Protein AF-D8SKY3-F1 (afdb_monomer_lite)

Organism: Selaginella moellendorffii (NCBI:txid88036)

InterPro domains:
  IPR001563 Peptidase S10, serine carboxypeptidase [PF00450] (1-54)
  IPR001563 Peptidase S10, serine carboxypeptidase [PTHR11802] (1-54)
  IPR029058 Alpha/Beta hydrolase fold [G3DSA:3.40.50.1820] (1-54)
  IPR029058 Alpha/Beta hydrolase fold [SSF53474] (1-54)

Sequence (54 aa):
LISWLERFPEYKKRDFYITDESYAGHYVPQLANVIYNKNKKQANPDINLKGFMV

pLDDT: mean 88.82, std 9.64, range [57.25, 96.81]

Foldseek 3Di:
DVVVCVVVVVCFPPEDEAEDDPPCPVVRVVVLVVQVVVVVVDPRHRYNYDYYYD

Radius of gyration: 11.54 Å; chains: 1; bounding box: 29×21×27 Å

Structure (mmCIF, N/CA/C/O backbone):
data_AF-D8SKY3-F1
#
_entry.id   AF-D8SKY3-F1
#
loop_
_atom_site.group_PDB
_atom_site.id
_atom_site.type_symbol
_atom_site.label_atom_id
_atom_site.label_alt_id
_atom_site.label_comp_id
_atom_site.label_asym_id
_atom_site.label_entity_id
_atom_site.label_seq_id
_atom_site.pdbx_PDB_ins_code
_atom_site.Cartn_x
_atom_site.Cartn_y
_atom_site.Cartn_z
_atom_site.occupancy
_atom_site.B_iso_or_equiv
_atom_site.auth_seq_id
_atom_site.auth_comp_id
_atom_site.auth_asym_id
_atom_site.auth_atom_id
_atom_site.pdbx_PDB_model_num
ATOM 1 N N . LEU A 1 1 ? -0.182 10.539 -3.301 1.00 81.88 1 LEU A N 1
ATOM 2 C CA . LEU A 1 1 ? -1.200 9.566 -2.835 1.00 81.88 1 LEU A CA 1
ATOM 3 C C . LEU A 1 1 ? -2.375 10.233 -2.115 1.00 81.88 1 LEU A C 1
ATOM 5 O O . LEU A 1 1 ? -3.501 9.976 -2.501 1.00 81.88 1 LEU A O 1
ATOM 9 N N . ILE A 1 2 ? -2.143 11.123 -1.140 1.00 85.75 2 ILE A N 1
ATOM 10 C CA . ILE A 1 2 ? -3.228 11.806 -0.399 1.00 85.75 2 ILE A CA 1
ATOM 11 C C . ILE A 1 2 ? -4.123 12.627 -1.338 1.00 85.75 2 ILE A C 1
ATOM 13 O O . ILE A 1 2 ? -5.302 12.327 -1.451 1.00 85.75 2 ILE A O 1
ATOM 17 N N . SER A 1 3 ? -3.550 13.549 -2.117 1.00 92.31 3 SER A N 1
ATOM 18 C CA . SER A 1 3 ? -4.319 14.352 -3.083 1.00 92.31 3 SER A CA 1
ATOM 19 C C . SER A 1 3 ? -4.962 13.521 -4.198 1.00 92.31 3 SER A C 1
ATOM 21 O O . SER A 1 3 ? -5.982 13.903 -4.759 1.00 92.31 3 SER A O 1
ATOM 23 N N . TRP A 1 4 ? -4.392 12.351 -4.508 1.00 94.56 4 TRP A N 1
ATOM 24 C CA . TRP A 1 4 ? -5.010 11.416 -5.448 1.00 94.56 4 TRP A CA 1
ATOM 25 C C . TRP A 1 4 ? -6.273 10.788 -4.842 1.00 94.56 4 TRP A C 1
ATOM 27 O O . TRP A 1 4 ? -7.308 10.778 -5.494 1.00 94.56 4 TRP A O 1
ATOM 37 N N . LEU A 1 5 ? -6.229 10.359 -3.576 1.00 93.88 5 LEU A N 1
ATOM 38 C CA . LEU A 1 5 ? -7.402 9.856 -2.848 1.00 93.88 5 LEU A CA 1
ATOM 39 C C . LEU A 1 5 ? -8.427 10.948 -2.514 1.00 93.88 5 LEU A C 1
ATOM 41 O O . LEU A 1 5 ? -9.585 10.635 -2.267 1.00 93.88 5 LEU A O 1
ATOM 45 N N . GLU A 1 6 ? -8.029 12.217 -2.469 1.00 93.44 6 GLU A N 1
ATOM 46 C CA . GLU A 1 6 ? -8.973 13.339 -2.390 1.00 93.44 6 GLU A CA 1
ATOM 47 C C . GLU A 1 6 ? -9.719 13.529 -3.712 1.00 93.44 6 GLU A C 1
ATOM 49 O O . GLU A 1 6 ? -10.922 13.773 -3.700 1.00 93.44 6 GLU A O 1
ATOM 54 N N . ARG A 1 7 ? -9.026 13.366 -4.846 1.00 96.81 7 ARG A N 1
ATOM 55 C CA . ARG A 1 7 ? -9.628 13.431 -6.184 1.00 96.81 7 ARG A CA 1
ATOM 56 C C . ARG A 1 7 ? -10.490 12.209 -6.512 1.00 96.81 7 ARG A C 1
ATOM 58 O O . ARG A 1 7 ? -11.488 12.363 -7.206 1.00 96.81 7 ARG A O 1
ATOM 65 N N . PHE A 1 8 ? -10.106 11.033 -6.020 1.00 95.75 8 PHE A N 1
ATOM 66 C CA . PHE A 1 8 ? -10.797 9.758 -6.232 1.00 95.75 8 PHE A CA 1
ATOM 67 C C . PHE A 1 8 ? -11.158 9.099 -4.886 1.00 95.75 8 PHE A C 1
ATOM 69 O O . PHE A 1 8 ? -10.557 8.089 -4.487 1.00 95.75 8 PHE A O 1
ATOM 76 N N . PRO A 1 9 ? -12.099 9.690 -4.126 1.00 95.31 9 PRO A N 1
ATOM 77 C CA . PRO A 1 9 ? -12.442 9.239 -2.779 1.00 95.31 9 PRO A CA 1
ATOM 78 C C . PRO A 1 9 ? -13.044 7.830 -2.735 1.00 95.31 9 PRO A C 1
ATOM 80 O O . PRO A 1 9 ? -12.965 7.168 -1.700 1.00 95.31 9 PRO A O 1
ATOM 83 N N . GLU A 1 10 ? -13.594 7.332 -3.841 1.00 96.00 10 GLU A N 1
ATOM 84 C CA . GLU A 1 10 ? -14.192 6.003 -3.969 1.00 96.00 10 GLU A 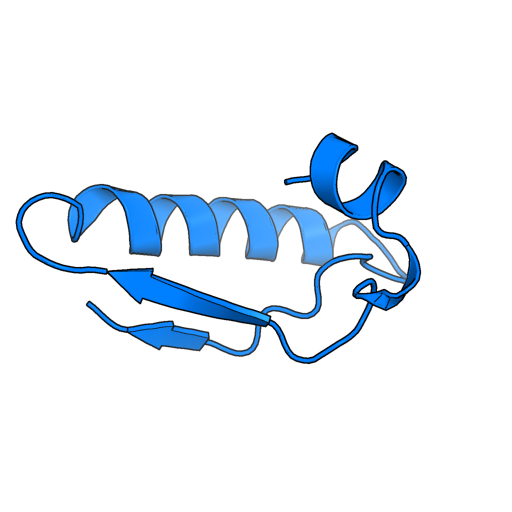CA 1
ATOM 85 C C . GLU A 1 10 ? -13.194 4.845 -3.794 1.00 96.00 10 GLU A C 1
ATOM 87 O O . GLU A 1 10 ? -13.613 3.706 -3.564 1.00 96.00 10 GLU A O 1
ATOM 92 N N . TYR A 1 11 ? -11.888 5.121 -3.882 1.00 94.88 11 TYR A N 1
ATOM 93 C CA . TYR A 1 11 ? -10.821 4.144 -3.646 1.00 94.88 11 TYR A CA 1
ATOM 94 C C . TYR A 1 11 ? -10.281 4.161 -2.215 1.00 94.88 11 TYR A C 1
ATOM 96 O O . TYR A 1 11 ? -9.500 3.277 -1.857 1.00 94.88 11 TYR A O 1
ATOM 104 N N . LYS A 1 12 ? -10.691 5.120 -1.372 1.00 93.31 12 LYS A N 1
ATOM 105 C CA . LYS A 1 12 ? -10.300 5.122 0.043 1.00 93.31 12 LYS A CA 1
ATOM 106 C C . LYS A 1 12 ? -10.717 3.809 0.701 1.00 93.31 12 LYS A C 1
ATOM 108 O O . LYS A 1 12 ? -11.785 3.270 0.419 1.00 93.31 12 LYS A O 1
ATOM 113 N N . LYS A 1 13 ? -9.870 3.308 1.601 1.00 92.56 13 LYS A N 1
ATOM 114 C CA . LYS A 1 13 ? -10.067 2.076 2.388 1.00 92.56 13 LYS A CA 1
ATOM 115 C C . LYS A 1 13 ? -10.121 0.763 1.597 1.00 92.56 13 LYS A C 1
ATOM 117 O O . LYS A 1 13 ? -10.114 -0.295 2.228 1.00 92.56 13 LYS A O 1
ATOM 122 N N . ARG A 1 14 ? -10.128 0.792 0.260 1.00 95.25 14 ARG A N 1
ATOM 123 C CA . ARG A 1 14 ? -9.974 -0.425 -0.549 1.00 95.25 14 ARG A CA 1
ATOM 124 C C . ARG A 1 14 ? -8.612 -1.057 -0.296 1.00 95.25 14 ARG A C 1
ATOM 126 O O . ARG A 1 14 ? -7.664 -0.364 0.077 1.00 95.25 14 ARG A O 1
ATOM 133 N N . ASP A 1 15 ? -8.531 -2.363 -0.514 1.00 95.94 15 ASP A N 1
ATOM 134 C CA . ASP A 1 15 ? -7.264 -3.079 -0.442 1.00 95.94 15 ASP A CA 1
ATOM 135 C C . ASP A 1 15 ? -6.277 -2.474 -1.439 1.00 95.94 15 ASP A C 1
ATOM 137 O O . ASP A 1 15 ? -6.544 -2.382 -2.638 1.00 95.94 15 ASP A O 1
ATOM 141 N N . PHE A 1 16 ? -5.155 -2.004 -0.907 1.00 95.25 16 PHE A N 1
ATOM 142 C CA . PHE A 1 16 ? -4.155 -1.262 -1.649 1.00 95.25 16 PHE A CA 1
ATOM 143 C C . PHE A 1 16 ? -2.859 -2.064 -1.702 1.00 95.25 16 PHE A C 1
ATOM 145 O O . PHE A 1 16 ? -2.340 -2.492 -0.667 1.00 95.25 16 PHE A O 1
ATOM 152 N N . TYR A 1 17 ? -2.336 -2.239 -2.911 1.00 94.19 17 TYR A N 1
ATOM 153 C CA . TYR A 1 17 ? -1.088 -2.939 -3.183 1.00 94.19 17 TYR A CA 1
ATOM 154 C C . TYR A 1 17 ? -0.164 -2.017 -3.967 1.00 94.19 17 TYR A C 1
ATOM 156 O O . TYR A 1 17 ? -0.622 -1.239 -4.804 1.00 94.19 17 TYR A O 1
ATOM 164 N N . ILE A 1 18 ? 1.131 -2.101 -3.685 1.00 91.62 18 ILE A N 1
ATOM 165 C CA . ILE A 1 18 ? 2.158 -1.367 -4.425 1.00 91.62 18 ILE A CA 1
ATOM 166 C C . ILE A 1 18 ? 2.986 -2.398 -5.177 1.00 91.62 18 ILE A C 1
ATOM 168 O O . ILE A 1 18 ? 3.526 -3.309 -4.564 1.00 91.62 18 ILE A O 1
ATOM 172 N N . THR A 1 19 ? 3.075 -2.281 -6.490 1.00 89.00 19 THR A N 1
ATOM 173 C CA . THR A 1 19 ? 3.900 -3.167 -7.311 1.00 89.00 19 THR A CA 1
ATOM 174 C C . THR A 1 19 ? 5.013 -2.364 -7.938 1.00 89.00 19 THR A C 1
ATOM 176 O O . THR A 1 19 ? 4.805 -1.192 -8.258 1.00 89.00 19 THR A O 1
ATOM 179 N N . ASP A 1 20 ? 6.149 -3.009 -8.146 1.00 82.94 20 ASP A N 1
ATOM 180 C CA . ASP A 1 20 ? 7.279 -2.407 -8.822 1.00 82.94 20 ASP A CA 1
ATOM 181 C C . ASP A 1 20 ? 7.751 -3.190 -10.043 1.00 82.94 20 ASP A C 1
ATOM 183 O O . ASP A 1 20 ? 7.447 -4.371 -10.194 1.00 82.94 20 ASP A O 1
ATOM 187 N N . GLU A 1 21 ? 8.512 -2.512 -10.898 1.00 77.19 21 GLU A N 1
ATOM 188 C CA . GLU A 1 21 ? 9.281 -3.112 -11.978 1.00 77.19 21 GLU A CA 1
ATOM 189 C C . GLU A 1 21 ? 10.604 -2.338 -12.121 1.00 77.19 21 GLU A C 1
ATOM 191 O O . GLU A 1 21 ? 10.618 -1.106 -12.164 1.00 77.19 21 GLU A O 1
ATOM 196 N N . SER A 1 22 ? 11.725 -3.056 -12.256 1.00 70.12 22 SER A N 1
ATOM 197 C CA . SER A 1 22 ? 13.065 -2.488 -12.486 1.00 70.12 22 SER A CA 1
ATOM 198 C C . SER A 1 22 ? 13.708 -1.806 -11.253 1.00 70.12 22 SER A C 1
ATOM 200 O O . SER A 1 22 ? 13.820 -2.405 -10.188 1.00 70.12 22 SER A O 1
ATOM 202 N N . TYR A 1 23 ? 14.251 -0.590 -11.398 1.00 59.19 23 TYR A N 1
ATOM 203 C CA . TYR A 1 23 ? 15.117 0.087 -10.413 1.00 59.19 23 TYR A CA 1
ATOM 204 C C . TYR A 1 23 ? 14.385 0.625 -9.168 1.00 59.19 23 TYR A C 1
ATOM 206 O O . TYR A 1 23 ? 15.005 1.130 -8.229 1.00 59.19 23 TYR A O 1
ATOM 214 N N . ALA A 1 24 ? 13.059 0.549 -9.145 1.00 57.25 24 ALA A N 1
ATOM 215 C CA . ALA A 1 24 ? 12.239 1.100 -8.079 1.00 57.25 24 ALA A CA 1
ATOM 216 C C . ALA A 1 24 ? 12.039 0.118 -6.896 1.00 57.25 24 ALA A C 1
ATOM 218 O O . ALA A 1 24 ? 11.347 0.439 -5.921 1.00 57.25 24 ALA A O 1
ATOM 219 N N . GLY A 1 25 ? 12.762 -1.015 -6.902 1.00 59.06 25 GLY A N 1
ATOM 220 C CA . GLY A 1 25 ? 12.821 -1.975 -5.79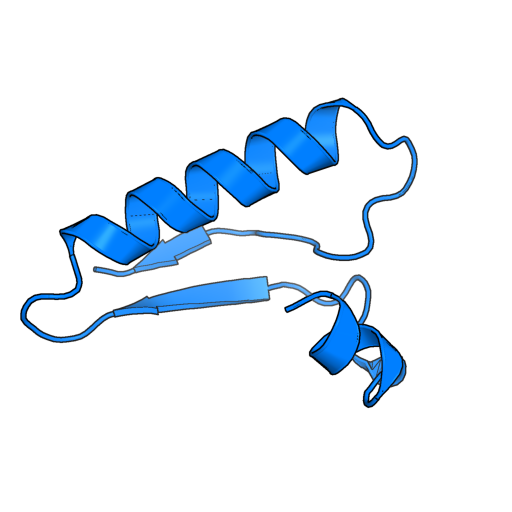8 1.00 59.06 25 GLY A CA 1
ATOM 221 C C . GLY A 1 25 ? 13.344 -1.368 -4.491 1.00 59.06 25 GLY A C 1
ATOM 222 O O . GLY A 1 25 ? 13.146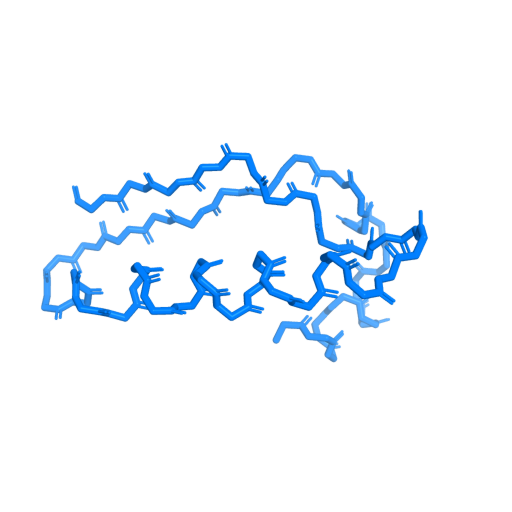 -1.928 -3.416 1.00 59.06 25 GLY A O 1
ATOM 223 N N . HIS A 1 26 ? 13.940 -0.172 -4.554 1.00 66.69 26 HIS A N 1
ATOM 224 C CA . HIS A 1 26 ? 14.232 0.664 -3.389 1.00 66.69 26 HIS A CA 1
ATOM 225 C C . HIS A 1 26 ? 13.034 1.503 -2.912 1.00 66.69 26 HIS A C 1
ATOM 227 O O . HIS A 1 26 ? 12.845 1.670 -1.706 1.00 66.69 26 HIS A O 1
ATOM 233 N N . TYR A 1 27 ? 12.218 2.033 -3.824 1.00 78.69 27 TYR A N 1
ATOM 234 C CA . TYR A 1 27 ? 11.150 2.983 -3.504 1.00 78.69 27 TYR A CA 1
ATOM 235 C C . TYR A 1 27 ? 9.918 2.306 -2.918 1.00 78.69 27 TYR A C 1
ATOM 237 O O . TYR A 1 27 ? 9.299 2.854 -2.003 1.00 78.69 27 TYR A O 1
ATOM 245 N N . VAL A 1 28 ? 9.568 1.112 -3.396 1.00 87.06 28 VAL A N 1
ATOM 246 C CA . VAL A 1 28 ? 8.366 0.410 -2.936 1.00 87.06 28 VAL A CA 1
ATOM 247 C C . VAL A 1 28 ? 8.445 0.005 -1.457 1.00 87.06 28 VAL A C 1
ATOM 249 O O . VAL A 1 28 ? 7.525 0.365 -0.713 1.00 87.06 28 VAL A O 1
ATOM 252 N N . PRO A 1 29 ? 9.538 -0.606 -0.955 1.00 88.44 29 PRO A N 1
ATOM 253 C CA . PRO A 1 29 ? 9.680 -0.879 0.477 1.00 88.44 29 PRO A CA 1
ATOM 254 C C . PRO A 1 29 ? 9.692 0.396 1.334 1.00 88.44 29 PRO A C 1
ATOM 256 O O . PRO A 1 29 ? 9.097 0.435 2.415 1.00 88.44 29 PRO A O 1
ATOM 259 N N . GLN A 1 30 ? 10.329 1.467 0.848 1.00 89.94 30 GLN A N 1
ATOM 260 C CA . GLN A 1 30 ? 10.380 2.754 1.549 1.00 89.94 30 GLN A CA 1
ATOM 261 C C . GLN A 1 30 ? 8.990 3.388 1.666 1.00 89.94 30 GLN A C 1
ATOM 263 O O . GLN A 1 30 ? 8.582 3.796 2.756 1.00 89.94 30 GLN A O 1
ATOM 268 N N . LEU A 1 31 ? 8.233 3.428 0.569 1.00 91.38 31 LEU A N 1
ATOM 269 C CA . LEU A 1 31 ? 6.877 3.966 0.546 1.00 91.38 31 LEU A CA 1
ATOM 270 C C . LEU A 1 31 ? 5.925 3.124 1.403 1.00 91.38 31 LEU A C 1
ATOM 272 O O . LEU A 1 31 ? 5.144 3.687 2.175 1.00 91.38 31 LEU A O 1
ATOM 276 N N . ALA A 1 32 ? 6.023 1.795 1.326 1.00 92.56 32 ALA A N 1
ATOM 277 C CA . ALA A 1 32 ? 5.254 0.886 2.170 1.00 92.56 32 ALA A CA 1
ATOM 278 C C . ALA A 1 32 ? 5.505 1.161 3.663 1.00 92.56 32 ALA A C 1
ATOM 280 O O . ALA A 1 32 ? 4.555 1.275 4.440 1.00 92.56 32 ALA A O 1
ATOM 281 N N . ASN A 1 33 ? 6.765 1.372 4.059 1.00 94.12 33 ASN A N 1
ATOM 282 C CA . ASN A 1 33 ? 7.120 1.712 5.437 1.00 94.12 33 ASN A CA 1
ATOM 283 C C . ASN A 1 33 ? 6.559 3.080 5.874 1.00 94.12 33 ASN A C 1
ATOM 285 O O . ASN A 1 33 ? 6.067 3.227 6.996 1.00 94.12 33 ASN A O 1
ATOM 289 N N . VAL A 1 34 ? 6.581 4.091 5.000 1.00 94.81 34 VAL A N 1
ATOM 290 C CA . VAL A 1 34 ? 5.980 5.407 5.288 1.00 94.81 34 VAL A CA 1
ATOM 291 C C . VAL A 1 34 ? 4.468 5.286 5.508 1.00 94.81 34 VAL A C 1
ATOM 293 O O . VAL A 1 34 ? 3.946 5.830 6.486 1.00 94.81 34 VAL A O 1
ATOM 296 N N . ILE A 1 35 ? 3.766 4.548 4.643 1.00 94.19 35 ILE A N 1
ATOM 297 C CA . ILE A 1 35 ? 2.319 4.319 4.764 1.00 94.19 35 ILE A CA 1
ATOM 298 C C . ILE A 1 35 ? 2.004 3.556 6.055 1.00 94.19 35 ILE A C 1
ATOM 300 O O . ILE A 1 35 ? 1.129 3.974 6.812 1.00 94.19 35 ILE A O 1
ATOM 304 N N . TYR A 1 36 ? 2.756 2.498 6.360 1.00 94.25 36 TYR A N 1
ATOM 305 C CA . TYR A 1 36 ? 2.582 1.712 7.581 1.00 94.25 36 TYR A CA 1
ATOM 306 C C . TYR A 1 36 ? 2.724 2.566 8.850 1.00 94.25 36 TYR A C 1
ATOM 308 O O . TYR A 1 36 ? 1.839 2.572 9.710 1.00 94.25 36 TYR A O 1
ATOM 316 N N . ASN A 1 37 ? 3.796 3.356 8.952 1.00 95.31 37 ASN A N 1
ATOM 317 C CA . ASN A 1 37 ? 4.031 4.213 10.115 1.00 95.31 37 ASN A CA 1
ATOM 318 C C . ASN A 1 37 ? 2.980 5.314 10.267 1.00 95.31 37 ASN A C 1
ATOM 320 O O . ASN A 1 37 ? 2.641 5.688 11.393 1.00 95.31 37 ASN A O 1
ATOM 324 N N . LYS A 1 38 ? 2.448 5.829 9.154 1.00 93.25 38 LYS A N 1
ATOM 325 C CA . LYS A 1 38 ? 1.339 6.782 9.180 1.00 93.25 38 LYS A CA 1
ATOM 326 C C . LYS A 1 38 ? 0.053 6.122 9.679 1.00 93.25 38 LYS A C 1
ATOM 328 O O . LYS A 1 38 ? -0.595 6.674 10.565 1.00 93.25 38 LY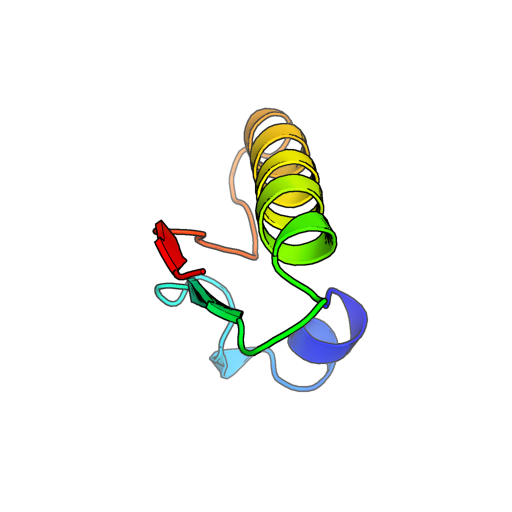S A O 1
ATOM 333 N N . ASN A 1 39 ? -0.264 4.927 9.185 1.00 93.88 39 ASN A N 1
ATOM 334 C CA . ASN A 1 39 ? -1.455 4.180 9.584 1.00 93.88 39 ASN A CA 1
ATOM 335 C C . ASN A 1 39 ? -1.459 3.845 11.080 1.00 93.88 39 ASN A C 1
ATOM 337 O O . ASN A 1 39 ? -2.494 3.974 11.721 1.00 93.88 39 ASN A O 1
ATOM 341 N N . LYS A 1 40 ? -0.303 3.521 11.678 1.00 93.38 40 LYS A N 1
ATOM 342 C CA . LYS A 1 40 ? -0.196 3.288 13.133 1.00 93.38 40 LYS A CA 1
ATOM 343 C C . LYS A 1 40 ? -0.623 4.482 13.992 1.00 93.38 40 LYS A C 1
ATOM 345 O O . LYS A 1 40 ? -0.975 4.294 15.151 1.00 93.38 40 LYS A O 1
ATOM 350 N N . LYS A 1 41 ? -0.552 5.703 13.457 1.00 93.25 41 LYS A N 1
ATOM 351 C CA . LYS A 1 41 ? -0.907 6.942 14.168 1.00 93.25 41 LYS A CA 1
ATOM 352 C C . LYS A 1 41 ? -2.351 7.383 13.906 1.00 93.25 41 LYS A C 1
ATOM 354 O O . LYS A 1 41 ? -2.774 8.397 14.451 1.00 93.25 41 LYS A O 1
ATOM 359 N N . GLN A 1 42 ? -3.097 6.659 13.070 1.00 90.88 42 GLN A N 1
ATOM 360 C CA . GLN A 1 42 ? -4.434 7.037 12.626 1.00 90.88 42 GLN A CA 1
ATOM 361 C C . GLN A 1 42 ? -5.431 5.923 12.957 1.00 90.88 42 GLN A C 1
ATOM 363 O O . GLN A 1 42 ? -5.279 4.796 12.503 1.00 90.88 42 GLN A O 1
ATOM 368 N N . ALA A 1 43 ? -6.487 6.241 13.711 1.00 86.00 43 ALA A N 1
ATOM 369 C CA . ALA A 1 43 ? -7.505 5.254 14.094 1.00 86.00 43 ALA A CA 1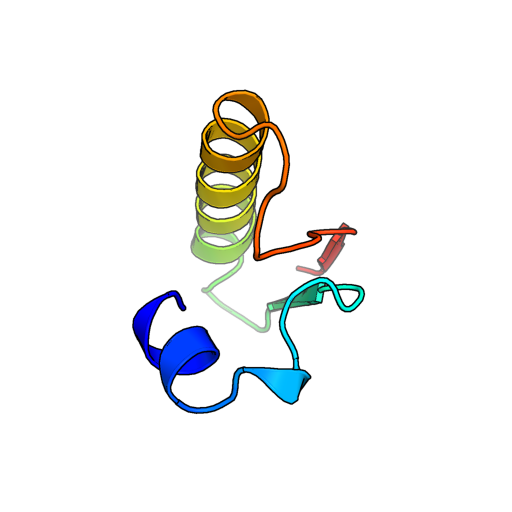
ATOM 370 C C . ALA A 1 43 ? -8.289 4.685 12.891 1.00 86.00 43 ALA A C 1
ATOM 372 O O . ALA A 1 43 ? -8.784 3.565 12.947 1.00 86.00 43 ALA A O 1
ATOM 373 N N . ASN A 1 44 ? -8.399 5.455 11.803 1.00 88.25 44 ASN A N 1
ATOM 374 C CA . ASN A 1 44 ? -9.097 5.066 10.576 1.00 88.25 44 ASN A CA 1
ATOM 375 C C . ASN A 1 44 ? -8.292 5.538 9.351 1.00 88.25 44 ASN A C 1
ATOM 377 O O . ASN A 1 44 ? -8.534 6.644 8.860 1.00 88.25 44 ASN A O 1
ATOM 381 N N . PRO A 1 45 ? -7.266 4.784 8.922 1.00 91.06 45 PRO A N 1
ATOM 382 C CA . PRO A 1 45 ? -6.408 5.189 7.816 1.00 91.06 45 PRO A CA 1
ATOM 383 C C . PRO A 1 45 ? -7.142 5.152 6.471 1.00 91.06 45 PRO A C 1
ATOM 385 O O . PRO A 1 45 ? -7.879 4.215 6.170 1.00 91.06 45 PRO A O 1
ATOM 388 N N . ASP A 1 46 ? -6.890 6.157 5.628 1.00 92.31 46 ASP A N 1
ATOM 389 C CA . ASP A 1 46 ? -7.483 6.243 4.283 1.00 92.31 46 ASP A CA 1
ATOM 390 C C . ASP A 1 46 ? -6.878 5.229 3.293 1.00 92.31 46 ASP A C 1
ATOM 392 O O . ASP A 1 46 ? -7.525 4.866 2.309 1.00 92.31 46 ASP A O 1
ATOM 396 N N . ILE A 1 47 ? -5.647 4.768 3.545 1.00 94.50 47 ILE A N 1
ATOM 397 C CA . ILE A 1 47 ? -4.921 3.793 2.719 1.00 94.50 47 ILE A CA 1
ATOM 398 C C . ILE A 1 47 ? -4.845 2.468 3.478 1.00 94.50 47 ILE A C 1
ATOM 400 O O . ILE A 1 47 ? -4.152 2.369 4.490 1.00 94.50 47 ILE A O 1
ATOM 404 N N . ASN A 1 48 ? -5.507 1.434 2.970 1.00 95.00 48 ASN A N 1
ATOM 405 C CA . ASN A 1 48 ? -5.481 0.084 3.533 1.00 95.00 48 ASN A CA 1
ATOM 406 C C . ASN A 1 48 ? -4.428 -0.767 2.796 1.00 95.00 48 ASN A C 1
ATOM 408 O O . ASN A 1 48 ? -4.751 -1.584 1.936 1.00 95.00 48 ASN A O 1
ATOM 412 N N . LEU A 1 49 ? -3.149 -0.517 3.100 1.00 95.31 49 LEU A N 1
ATOM 413 C CA . LEU A 1 49 ? -2.016 -1.237 2.507 1.00 95.31 49 LEU A CA 1
ATOM 414 C C . LEU A 1 49 ? -2.029 -2.712 2.936 1.00 95.31 49 LEU A C 1
ATOM 416 O O . LEU A 1 49 ? -1.927 -3.004 4.128 1.00 95.31 49 LEU A O 1
ATOM 420 N N . LYS A 1 50 ? -2.119 -3.627 1.967 1.00 95.75 50 LYS A N 1
ATOM 421 C CA . LYS A 1 50 ? -2.117 -5.083 2.194 1.00 95.75 50 LYS A CA 1
ATOM 422 C C . LYS A 1 50 ? -0.787 -5.749 1.898 1.00 95.75 50 LYS A C 1
ATOM 424 O O . LYS A 1 50 ? -0.451 -6.747 2.525 1.00 95.75 50 LYS A O 1
ATOM 429 N N . GLY A 1 51 ? -0.023 -5.191 0.973 1.00 92.62 51 GLY A N 1
ATOM 430 C CA . GLY A 1 51 ? 1.266 -5.741 0.606 1.00 92.62 51 GLY A CA 1
ATOM 431 C C . GLY A 1 51 ? 1.904 -4.960 -0.520 1.00 92.62 51 GLY A C 1
ATOM 432 O O . GLY A 1 51 ? 1.327 -4.013 -1.062 1.00 92.62 51 GLY A O 1
ATOM 433 N N . PHE A 1 52 ? 3.110 -5.375 -0.861 1.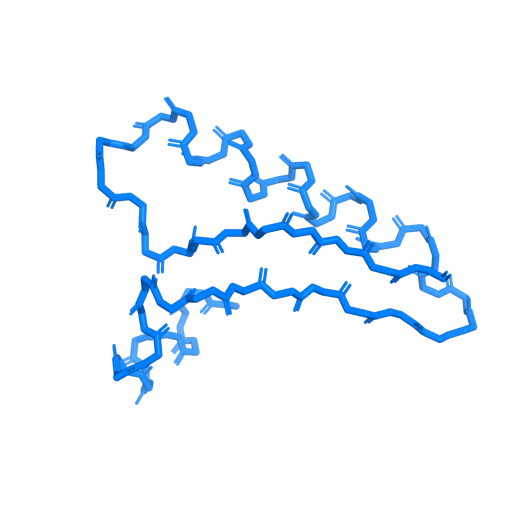00 91.44 52 PHE A N 1
ATOM 434 C CA . PHE A 1 52 ? 3.803 -4.872 -2.023 1.00 91.44 52 PHE A CA 1
ATOM 435 C C . PHE A 1 52 ? 4.554 -5.998 -2.727 1.00 91.44 52 PHE A C 1
ATOM 437 O O . PHE A 1 52 ? 4.867 -7.016 -2.110 1.00 91.44 52 PHE A O 1
ATOM 444 N N . MET A 1 53 ? 4.810 -5.807 -4.013 1.00 87.62 53 MET A N 1
ATOM 445 C CA . MET A 1 53 ? 5.578 -6.709 -4.861 1.00 87.62 53 MET A CA 1
ATOM 446 C C . MET A 1 53 ? 6.737 -5.920 -5.463 1.00 87.62 53 MET A C 1
ATOM 448 O O . MET A 1 53 ? 6.542 -4.775 -5.871 1.00 87.62 53 MET A O 1
ATOM 452 N N . VAL A 1 54 ? 7.917 -6.531 -5.478 1.00 81.00 54 VAL A N 1
ATOM 453 C CA . VAL A 1 54 ? 9.133 -6.034 -6.133 1.00 81.00 54 VAL A CA 1
ATOM 454 C C . VAL A 1 54 ? 9.545 -7.058 -7.175 1.00 81.00 54 VAL A C 1
ATOM 456 O O . VAL A 1 54 ? 9.395 -8.261 -6.857 1.00 81.00 54 VAL A O 1
#

Secondary structure (DSSP, 8-state):
-HHHHHH-GGGTTSEEEEE--GGGGGHHHHHHHHHHHHHTT-SS-S-EEEEEE-